Protein AF-A0A846ND36-F1 (afdb_monomer)

Mean predicted aligned error: 6.94 Å

Radius of gyration: 12.6 Å; Cα contacts (8 Å, |Δi|>4): 40; chains: 1; bounding box: 26×29×30 Å

Nearest PDB structures (foldseek):
  8wda-assembly1_D  TM=8.484E-01  e=4.367E-02  Mycobacterium tuberculosis H37Rv
  9cop-assembly1_z  TM=3.853E-01  e=9.530E+00  Saccharomyces cerevisiae

Solvent-accessible surface area (backbone atoms only — not comparable to full-atom values): 4944 Å² total; per-residue (Å²): 132,77,96,61,58,69,70,60,38,52,54,51,49,32,53,37,33,47,72,55,64,47,93,52,33,86,59,47,83,79,53,56,77,90,79,46,54,73,58,53,52,50,31,49,53,50,29,59,54,52,71,64,65,59,95,73,85,89,72,85,77,50,70,87,66,51,75,88,64,74,92,79,69,80,72,134

Sequence (76 aa):
HQSLAGSEAEEKTVEMLKLVHLSDPEKTPDKYPFELSGGMQQRIMIAMALSCRPEVLIADEPTTALDVTIQAQILE

Structure (mmCIF, N/CA/C/O backbone):
data_AF-A0A846ND36-F1
#
_entry.id   AF-A0A846ND36-F1
#
loop_
_atom_site.group_PDB
_atom_site.id
_atom_site.type_symbol
_atom_site.label_atom_id
_atom_site.label_alt_id
_atom_site.label_comp_id
_atom_site.label_asym_id
_atom_site.label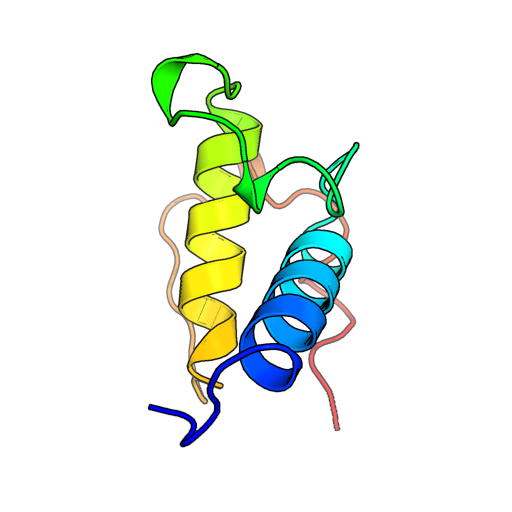_entity_id
_atom_site.label_seq_id
_atom_site.pdbx_PDB_ins_code
_atom_site.Cartn_x
_atom_site.Cartn_y
_atom_site.Cartn_z
_atom_site.occupancy
_atom_site.B_iso_or_equiv
_atom_site.auth_seq_id
_atom_site.auth_comp_id
_atom_si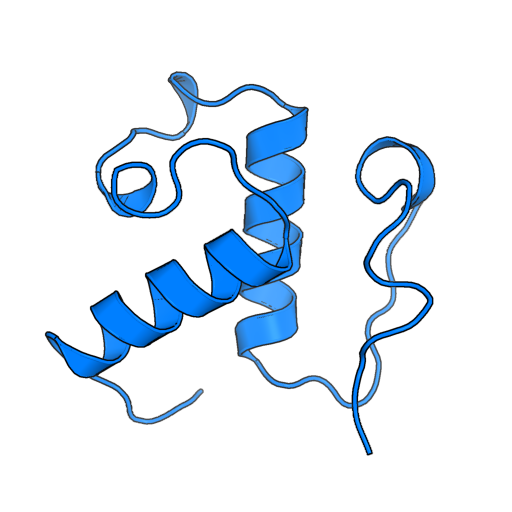te.auth_asym_id
_atom_site.auth_atom_id
_atom_site.pdbx_PDB_model_num
ATOM 1 N N . HIS A 1 1 ? 4.430 4.831 -14.313 1.00 60.34 1 HIS A N 1
ATOM 2 C CA . HIS A 1 1 ? 3.397 5.810 -13.916 1.00 60.34 1 HIS A CA 1
ATOM 3 C C . HIS A 1 1 ? 2.118 5.464 -14.664 1.00 60.34 1 HIS A C 1
ATOM 5 O O . HIS A 1 1 ? 2.188 5.323 -15.879 1.00 60.34 1 HIS A O 1
ATOM 11 N N . GLN A 1 2 ? 1.000 5.249 -13.966 1.00 71.06 2 GLN A N 1
ATOM 12 C CA . GLN A 1 2 ? -0.305 5.024 -14.604 1.00 71.06 2 GLN A CA 1
ATOM 13 C C . GLN A 1 2 ? -0.913 6.405 -14.889 1.00 71.06 2 GLN A C 1
ATOM 15 O O . GLN A 1 2 ? -0.838 7.277 -14.027 1.00 71.06 2 GLN A O 1
ATOM 20 N N . SER A 1 3 ? -1.423 6.664 -16.092 1.00 81.69 3 SER A N 1
ATOM 21 C CA . SER A 1 3 ? -1.953 7.982 -16.498 1.00 81.69 3 SER A CA 1
ATOM 22 C C . SER A 1 3 ? -3.336 8.277 -15.892 1.00 81.69 3 SER A C 1
ATOM 24 O O . SER A 1 3 ? -4.248 8.668 -16.610 1.00 81.69 3 SER A O 1
ATOM 26 N N . LEU A 1 4 ? -3.492 8.043 -14.587 1.00 87.50 4 LEU A N 1
ATOM 27 C CA . LEU A 1 4 ? -4.727 8.239 -13.828 1.00 87.50 4 LEU A CA 1
ATOM 28 C C . LEU A 1 4 ? -4.746 9.653 -13.237 1.00 87.50 4 LEU A C 1
ATOM 30 O O . LEU A 1 4 ? -3.702 10.168 -12.828 1.00 87.50 4 LEU A O 1
ATOM 34 N N . ALA A 1 5 ? -5.924 10.271 -13.163 1.00 88.88 5 ALA A N 1
ATOM 35 C CA . ALA A 1 5 ? -6.102 11.593 -12.565 1.00 88.88 5 ALA A CA 1
ATOM 36 C C . ALA A 1 5 ? -7.487 11.744 -11.919 1.00 88.88 5 ALA A C 1
ATOM 38 O O . ALA A 1 5 ? -8.437 11.056 -12.289 1.00 88.88 5 ALA A O 1
ATOM 39 N N . GLY A 1 6 ? -7.601 12.679 -10.972 1.00 91.00 6 GLY A N 1
ATOM 40 C CA . GLY A 1 6 ? -8.863 12.990 -10.296 1.00 91.00 6 GLY A CA 1
ATOM 41 C C . GLY A 1 6 ? -9.474 11.770 -9.603 1.00 91.00 6 GLY A C 1
ATOM 42 O O . GLY A 1 6 ? -8.759 10.997 -8.966 1.00 91.00 6 GLY A O 1
ATOM 43 N N . SER A 1 7 ? -10.783 11.578 -9.776 1.00 92.12 7 SER A N 1
ATOM 44 C CA . SER A 1 7 ? -11.544 10.506 -9.120 1.00 92.12 7 SER A CA 1
ATOM 45 C C . SER A 1 7 ? -11.014 9.103 -9.427 1.00 92.12 7 SER A C 1
ATOM 47 O O . SER A 1 7 ? -11.035 8.238 -8.562 1.00 92.12 7 SER A O 1
ATOM 49 N N . GLU A 1 8 ? -10.475 8.871 -10.627 1.00 91.44 8 GLU A N 1
ATOM 50 C CA . GLU A 1 8 ? -9.915 7.566 -11.001 1.00 91.44 8 GLU A CA 1
ATOM 51 C C . GLU A 1 8 ? -8.654 7.235 -10.182 1.00 91.44 8 GLU A C 1
ATOM 53 O O . GLU A 1 8 ? -8.442 6.096 -9.762 1.00 91.44 8 GLU A O 1
ATOM 58 N N . ALA A 1 9 ? -7.822 8.244 -9.901 1.00 91.38 9 ALA A N 1
ATOM 59 C CA . ALA A 1 9 ? -6.650 8.081 -9.045 1.00 91.38 9 ALA A CA 1
ATOM 60 C C . ALA A 1 9 ? -7.046 7.864 -7.574 1.00 91.38 9 ALA A C 1
ATOM 62 O O . ALA A 1 9 ? -6.410 7.069 -6.877 1.00 91.38 9 ALA A O 1
ATOM 63 N N . GLU A 1 10 ? -8.103 8.530 -7.108 1.00 92.50 10 GLU A N 1
ATOM 64 C CA . GLU A 1 10 ? -8.654 8.352 -5.759 1.00 92.50 10 GLU A CA 1
ATOM 65 C C . GLU A 1 10 ? -9.217 6.936 -5.568 1.00 92.50 10 GLU A C 1
ATOM 67 O O . GLU A 1 10 ? -8.838 6.242 -4.622 1.00 92.50 10 GLU A O 1
ATOM 72 N N . GLU A 1 11 ? -10.039 6.461 -6.506 1.00 93.12 11 GLU A N 1
ATOM 73 C CA . GLU A 1 11 ? -10.591 5.102 -6.498 1.00 93.12 11 GLU A CA 1
ATOM 74 C C . GLU A 1 11 ? -9.480 4.049 -6.483 1.00 93.12 11 GLU A C 1
ATOM 76 O O . GLU A 1 11 ? -9.493 3.134 -5.650 1.00 93.12 11 GLU A O 1
ATOM 81 N N . LYS A 1 12 ? -8.465 4.216 -7.342 1.00 91.62 12 LYS A N 1
ATOM 82 C CA . LYS A 1 12 ? -7.322 3.301 -7.381 1.00 91.62 12 LYS A CA 1
ATOM 83 C C . LYS A 1 12 ? -6.526 3.332 -6.082 1.00 91.62 12 LYS A C 1
ATOM 85 O O . LYS A 1 12 ? -6.083 2.286 -5.615 1.00 91.62 12 LYS A O 1
ATOM 90 N N . THR A 1 13 ? -6.365 4.502 -5.470 1.00 92.88 13 THR A N 1
ATOM 91 C CA . THR A 1 13 ? -5.683 4.627 -4.177 1.00 92.88 13 THR A CA 1
ATOM 92 C C . THR A 1 13 ? -6.406 3.813 -3.107 1.00 92.88 13 THR A C 1
ATOM 94 O O . THR A 1 13 ? -5.777 3.004 -2.426 1.00 92.88 13 THR A O 1
ATOM 97 N N . VAL A 1 14 ? -7.729 3.950 -3.000 1.00 93.81 14 VAL A N 1
ATOM 98 C CA . VAL A 1 14 ? -8.537 3.186 -2.037 1.00 93.81 14 VAL A CA 1
ATOM 99 C C . VAL A 1 14 ? -8.452 1.679 -2.301 1.00 93.81 14 VAL A C 1
ATOM 101 O O . VAL A 1 14 ? -8.310 0.904 -1.355 1.00 93.81 14 VAL A O 1
ATOM 104 N N . GLU A 1 15 ? -8.485 1.243 -3.564 1.00 91.50 15 GLU A N 1
ATOM 105 C CA . GLU A 1 15 ? -8.304 -0.167 -3.943 1.00 91.50 15 GLU A CA 1
ATOM 106 C C . GLU A 1 15 ? -6.948 -0.716 -3.467 1.00 91.50 15 GLU A C 1
ATOM 108 O O . GLU A 1 15 ? -6.878 -1.785 -2.858 1.00 91.50 15 GLU A O 1
ATOM 113 N N . MET A 1 16 ? -5.869 0.041 -3.672 1.00 89.75 16 MET A N 1
ATOM 114 C CA . MET A 1 16 ? -4.523 -0.363 -3.261 1.00 89.75 16 MET A CA 1
ATOM 115 C C . MET A 1 16 ? -4.373 -0.409 -1.736 1.00 89.75 16 MET A C 1
ATOM 117 O O . MET A 1 16 ? -3.725 -1.312 -1.209 1.00 89.75 16 MET A O 1
ATOM 121 N N . LEU A 1 17 ? -5.009 0.514 -1.008 1.00 91.50 17 LEU A N 1
ATOM 122 C CA . LEU A 1 17 ? -5.037 0.497 0.458 1.00 91.50 17 LEU A CA 1
ATOM 123 C C . LEU A 1 17 ? -5.858 -0.678 1.017 1.00 91.50 17 LEU A C 1
ATOM 125 O O . LEU A 1 17 ? -5.497 -1.242 2.053 1.00 91.50 17 LEU A O 1
ATOM 129 N N . LYS A 1 18 ? -6.923 -1.094 0.318 1.00 89.31 18 LYS A N 1
ATOM 130 C CA . LYS A 1 18 ? -7.676 -2.321 0.633 1.00 89.31 18 LYS A CA 1
ATOM 131 C C . LYS A 1 18 ? -6.827 -3.569 0.430 1.00 89.31 18 LYS A C 1
ATOM 133 O O . LYS A 1 18 ? -6.834 -4.443 1.292 1.00 89.31 18 LYS A O 1
ATOM 138 N N . LEU A 1 19 ? -6.052 -3.627 -0.655 1.00 85.81 19 LEU A N 1
ATOM 139 C CA . LEU A 1 19 ? -5.165 -4.754 -0.954 1.00 85.81 19 LEU A CA 1
ATOM 140 C C . LEU A 1 19 ? -4.168 -5.019 0.186 1.00 85.81 19 LEU A C 1
ATOM 142 O O . LEU A 1 19 ? -3.936 -6.164 0.572 1.00 85.81 19 LEU A O 1
ATOM 146 N N . VAL A 1 20 ? -3.637 -3.962 0.801 1.00 84.81 20 VAL A N 1
ATOM 147 C CA . VAL A 1 20 ? -2.723 -4.065 1.955 1.00 84.81 20 VAL A CA 1
ATOM 148 C C . VAL A 1 20 ? -3.439 -4.109 3.317 1.00 84.81 20 VAL A C 1
ATOM 150 O O . VAL A 1 20 ? -2.799 -3.993 4.367 1.00 84.81 20 VAL A O 1
ATOM 153 N N . HIS A 1 21 ? -4.761 -4.310 3.318 1.00 84.56 21 HIS A N 1
ATOM 154 C CA . HIS A 1 21 ? -5.589 -4.509 4.509 1.00 84.56 21 HIS A CA 1
ATOM 155 C C . HIS A 1 21 ? -5.463 -3.371 5.532 1.00 84.56 21 HIS A C 1
ATOM 157 O O . HIS A 1 21 ? -5.310 -3.614 6.732 1.00 84.56 21 HIS A O 1
ATOM 163 N N . LEU A 1 22 ? -5.485 -2.115 5.073 1.00 87.25 22 LEU A N 1
ATOM 164 C CA . LEU A 1 22 ? -5.658 -0.993 5.993 1.00 87.25 22 LEU A CA 1
ATOM 165 C C . LEU A 1 22 ? -7.077 -0.986 6.572 1.00 87.25 22 LEU A C 1
ATOM 167 O O . LEU A 1 22 ? -8.036 -1.297 5.875 1.00 87.25 22 LEU A O 1
ATOM 171 N N . SER A 1 23 ? -7.201 -0.594 7.841 1.00 84.44 23 SER A N 1
ATOM 172 C CA . SER A 1 23 ? -8.468 -0.621 8.583 1.00 84.44 23 SER A CA 1
ATOM 173 C C . SER A 1 23 ? -9.515 0.368 8.056 1.00 84.44 23 SER A C 1
ATOM 175 O O . SER A 1 23 ? -10.694 0.042 8.045 1.00 84.44 23 SER A O 1
ATOM 177 N N . ASP A 1 24 ? -9.083 1.556 7.611 1.00 90.06 24 ASP A N 1
ATOM 178 C CA . ASP A 1 24 ? -9.951 2.632 7.099 1.00 90.06 24 ASP A CA 1
ATOM 179 C C . ASP A 1 24 ? -9.418 3.176 5.755 1.00 90.06 24 ASP A C 1
ATOM 181 O O . ASP A 1 24 ? -8.929 4.313 5.690 1.00 90.06 24 ASP A O 1
ATOM 185 N N . PRO A 1 25 ? -9.424 2.381 4.676 1.00 91.69 25 PRO A N 1
ATOM 186 C CA . PRO A 1 25 ? -8.778 2.747 3.419 1.00 91.69 25 PRO A CA 1
ATOM 187 C C . PRO A 1 25 ? -9.438 3.956 2.741 1.00 91.69 25 PRO A C 1
ATOM 189 O O . PRO A 1 25 ? -8.747 4.702 2.063 1.00 91.69 25 PRO A O 1
ATOM 192 N N . GLU A 1 26 ? -10.729 4.211 2.974 1.00 94.50 26 GLU A N 1
ATOM 193 C CA . GLU A 1 26 ? -11.446 5.378 2.441 1.00 94.50 26 GLU A CA 1
ATOM 194 C C . GLU A 1 26 ? -11.042 6.693 3.117 1.00 94.50 26 GLU A C 1
ATOM 196 O O . GLU A 1 26 ? -11.099 7.740 2.490 1.00 94.50 26 GLU A O 1
ATOM 201 N N . LYS A 1 27 ? -10.645 6.650 4.395 1.00 93.94 27 LYS A N 1
ATOM 202 C CA . LYS A 1 27 ? -10.301 7.848 5.188 1.00 93.94 27 LYS A CA 1
ATOM 203 C C . LYS A 1 27 ? -8.802 8.059 5.335 1.00 93.94 27 LYS A C 1
ATOM 205 O O . LYS A 1 27 ? -8.363 9.098 5.806 1.00 93.94 27 LYS A O 1
ATOM 210 N N . THR A 1 28 ? -8.007 7.036 5.036 1.00 93.56 28 THR A N 1
ATOM 211 C CA . THR A 1 28 ? -6.550 7.099 5.168 1.00 93.56 28 THR A CA 1
ATOM 212 C C . THR A 1 28 ? -5.902 8.142 4.252 1.00 93.56 28 THR A C 1
ATOM 214 O O . THR A 1 28 ? -4.977 8.790 4.736 1.00 93.56 28 THR A O 1
ATOM 217 N N . PRO A 1 29 ? -6.348 8.356 2.996 1.00 92.38 29 PRO A N 1
ATOM 218 C CA . PRO A 1 29 ? -5.778 9.393 2.133 1.00 92.38 29 PRO A CA 1
ATOM 219 C C . PRO A 1 29 ? -5.830 10.802 2.739 1.00 92.38 29 PRO A C 1
ATOM 221 O O . PRO A 1 29 ? -4.957 11.615 2.450 1.00 92.38 29 PRO A O 1
ATOM 224 N N . ASP A 1 30 ? -6.799 11.059 3.621 1.00 93.88 30 ASP A N 1
ATOM 225 C CA . ASP A 1 30 ? -6.976 12.349 4.295 1.00 93.88 30 ASP A CA 1
ATOM 226 C C . ASP A 1 30 ? -6.135 12.495 5.578 1.00 93.88 30 ASP A C 1
ATOM 228 O O . ASP A 1 30 ? -6.108 13.571 6.178 1.00 93.88 30 ASP A O 1
ATOM 232 N N . LYS A 1 31 ? -5.466 11.426 6.036 1.00 93.50 31 LYS A N 1
ATOM 233 C CA . LYS A 1 31 ? -4.669 11.425 7.273 1.00 93.50 31 LYS A CA 1
ATOM 234 C C . LYS A 1 31 ? -3.246 11.906 7.015 1.00 93.50 31 LYS A C 1
ATOM 236 O O . LYS A 1 31 ? -2.603 11.529 6.035 1.00 93.50 31 LYS A O 1
ATOM 241 N N . TYR A 1 32 ? -2.696 12.653 7.963 1.00 94.38 32 TYR A N 1
ATOM 242 C CA . TYR A 1 32 ? -1.283 12.997 7.958 1.00 94.38 32 TYR A CA 1
ATOM 243 C C . TYR A 1 32 ? -0.410 11.804 8.373 1.00 94.38 32 TYR A C 1
ATOM 245 O O . TYR A 1 32 ? -0.828 10.977 9.187 1.00 94.38 32 TYR A O 1
ATOM 253 N N . PRO A 1 33 ? 0.858 11.736 7.914 1.00 90.00 33 PRO A N 1
ATOM 254 C CA . PRO A 1 33 ? 1.761 10.640 8.260 1.00 90.00 33 PRO A CA 1
ATOM 255 C C . PRO A 1 33 ? 1.896 10.381 9.766 1.00 90.00 33 PRO A C 1
ATOM 257 O O . PRO A 1 33 ? 1.936 9.227 10.181 1.00 90.00 33 PRO A O 1
ATOM 260 N N . PHE A 1 34 ? 1.927 11.426 10.598 1.00 93.06 34 PHE A N 1
ATOM 261 C CA . PHE A 1 34 ? 2.071 11.304 12.056 1.00 93.06 34 PHE A CA 1
ATOM 262 C C . PHE A 1 34 ? 0.824 10.757 12.773 1.00 93.06 34 PHE A C 1
ATOM 264 O O . PHE A 1 34 ? 0.900 10.429 13.953 1.00 93.06 34 PHE A O 1
ATOM 271 N N . GLU A 1 35 ? -0.314 10.645 12.084 1.00 94.00 35 GLU A N 1
ATOM 272 C CA . GLU A 1 35 ? -1.556 10.063 12.615 1.00 94.00 35 GLU A CA 1
ATOM 273 C C . GLU A 1 35 ? -1.645 8.549 12.367 1.00 94.00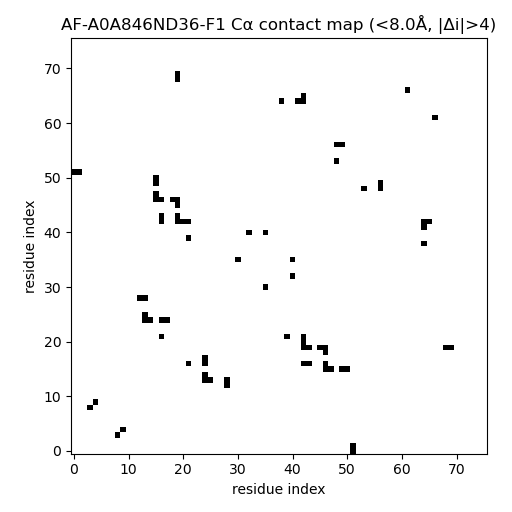 35 GLU A C 1
ATOM 275 O O . GLU A 1 35 ? -2.594 7.888 12.790 1.00 94.00 35 GLU A O 1
ATOM 280 N N . LEU A 1 36 ? -0.664 7.988 11.657 1.00 91.25 36 LEU A N 1
ATOM 281 C CA . LEU A 1 36 ? -0.627 6.593 11.245 1.00 91.25 36 LEU A CA 1
ATOM 282 C C . LEU A 1 36 ? 0.322 5.806 12.146 1.00 91.25 36 LEU A C 1
ATOM 284 O O . LEU A 1 36 ? 1.420 6.260 12.469 1.00 91.25 36 LEU A O 1
ATOM 288 N N . SER A 1 37 ? -0.071 4.586 12.518 1.00 90.38 37 SER A N 1
ATOM 289 C CA . SER A 1 37 ? 0.852 3.681 13.204 1.00 90.38 37 SER A CA 1
ATOM 290 C C . SER A 1 37 ? 2.010 3.292 12.277 1.00 90.38 37 SER A C 1
ATOM 292 O O . SER A 1 37 ? 1.858 3.283 11.053 1.00 90.38 37 SER A O 1
ATOM 294 N N . GLY A 1 38 ? 3.158 2.905 12.841 1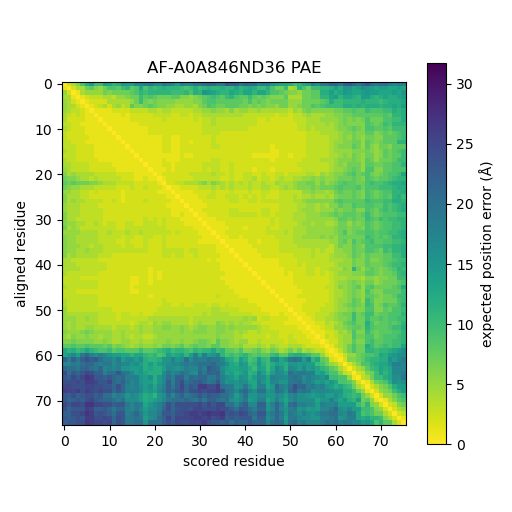.00 88.06 38 GLY A N 1
ATOM 295 C CA . GLY A 1 38 ? 4.304 2.456 12.037 1.00 88.06 38 GLY A CA 1
ATOM 296 C C . GLY A 1 38 ? 3.947 1.311 11.077 1.00 88.06 38 GLY A C 1
ATOM 297 O O . GLY A 1 38 ? 4.334 1.337 9.913 1.00 88.06 38 GLY A O 1
ATOM 298 N N . GLY A 1 39 ? 3.107 0.365 11.518 1.00 85.50 39 GLY A N 1
ATOM 299 C CA . GLY A 1 39 ? 2.607 -0.715 10.660 1.00 85.50 39 GLY A CA 1
ATOM 300 C C . GLY A 1 39 ? 1.689 -0.229 9.530 1.00 85.50 39 GLY A C 1
ATOM 301 O O . GLY A 1 39 ? 1.758 -0.746 8.417 1.00 85.50 39 GLY A O 1
ATOM 302 N N . MET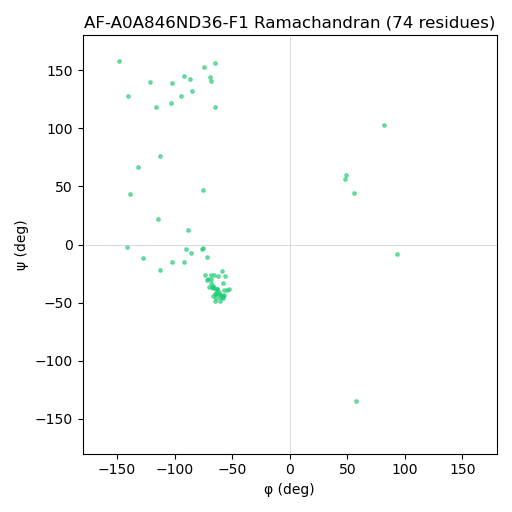 A 1 40 ? 0.865 0.801 9.766 1.00 88.62 40 MET A N 1
ATOM 303 C CA . MET A 1 40 ? 0.059 1.425 8.707 1.00 88.62 40 MET A CA 1
ATOM 304 C C . MET A 1 40 ? 0.942 2.144 7.684 1.00 88.62 40 MET A C 1
ATOM 306 O O . MET A 1 40 ? 0.731 1.977 6.486 1.00 88.62 40 MET A O 1
ATOM 310 N N . GLN A 1 41 ? 1.951 2.896 8.134 1.00 89.44 41 GLN A N 1
ATOM 311 C CA . GLN A 1 41 ? 2.902 3.567 7.242 1.00 89.44 41 GLN A CA 1
ATOM 312 C C . GLN A 1 41 ? 3.659 2.565 6.363 1.00 89.44 41 GLN A C 1
ATOM 314 O O . GLN A 1 41 ? 3.778 2.770 5.156 1.00 89.44 41 GLN A O 1
ATOM 319 N N . GLN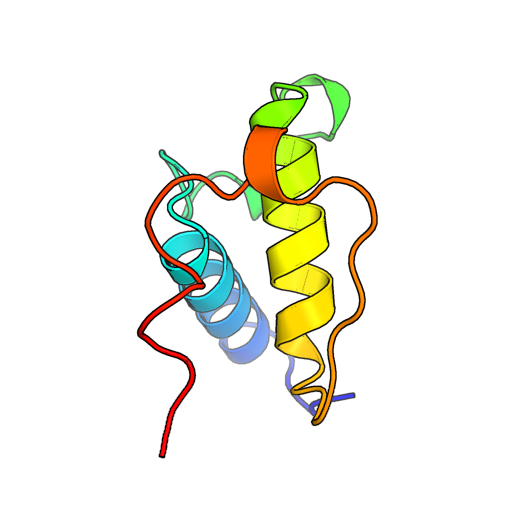 A 1 42 ? 4.112 1.449 6.940 1.00 86.06 42 GLN A N 1
ATOM 320 C CA . GLN A 1 42 ? 4.760 0.374 6.186 1.00 86.06 42 GLN A CA 1
ATOM 321 C C . GLN A 1 42 ? 3.824 -0.226 5.129 1.00 86.06 42 GLN A C 1
ATOM 323 O O . GLN A 1 42 ? 4.217 -0.387 3.975 1.00 86.06 42 GLN A O 1
ATOM 328 N N . ARG A 1 43 ? 2.562 -0.501 5.477 1.00 86.81 43 ARG A N 1
ATOM 329 C CA . ARG A 1 43 ? 1.566 -1.019 4.522 1.00 86.81 43 ARG A CA 1
ATOM 330 C C . ARG A 1 43 ? 1.263 -0.033 3.397 1.00 86.81 43 ARG A C 1
ATOM 332 O O . ARG A 1 43 ? 1.151 -0.451 2.250 1.00 86.81 43 ARG A O 1
ATOM 339 N N . ILE A 1 44 ? 1.197 1.264 3.691 1.00 90.44 44 ILE A N 1
ATOM 340 C CA . ILE A 1 44 ? 1.049 2.304 2.662 1.00 90.44 44 ILE A CA 1
ATOM 341 C C . ILE A 1 44 ? 2.275 2.328 1.741 1.00 90.44 44 ILE A C 1
ATOM 343 O O . ILE A 1 44 ? 2.111 2.392 0.527 1.00 90.44 44 ILE A O 1
ATOM 347 N N . MET A 1 45 ? 3.493 2.203 2.279 1.00 89.00 45 MET A N 1
ATOM 348 C CA . MET A 1 45 ? 4.713 2.077 1.467 1.00 89.00 45 MET A CA 1
ATOM 349 C C . MET A 1 45 ? 4.651 0.882 0.509 1.00 89.00 45 MET A C 1
ATOM 351 O O . MET A 1 45 ? 4.977 1.022 -0.670 1.00 89.00 45 MET A O 1
ATOM 355 N N . ILE A 1 46 ? 4.173 -0.269 0.983 1.00 86.19 46 ILE A N 1
ATOM 356 C CA . ILE A 1 46 ? 3.966 -1.456 0.146 1.00 86.19 46 ILE A CA 1
ATOM 357 C C . ILE A 1 46 ? 2.905 -1.187 -0.929 1.00 86.19 46 ILE A C 1
ATOM 359 O O . ILE A 1 46 ? 3.145 -1.473 -2.099 1.00 86.19 46 ILE A O 1
ATOM 363 N N . ALA A 1 47 ? 1.765 -0.587 -0.571 1.00 88.25 47 ALA A N 1
ATOM 364 C CA . ALA A 1 47 ? 0.717 -0.231 -1.527 1.00 88.25 47 ALA A CA 1
ATOM 365 C C . ALA A 1 47 ? 1.247 0.706 -2.620 1.00 88.25 47 ALA A C 1
ATOM 367 O O . ALA A 1 47 ? 1.007 0.467 -3.798 1.00 88.25 47 ALA A O 1
ATOM 368 N N . MET A 1 48 ? 2.029 1.726 -2.254 1.00 88.88 48 MET A N 1
ATOM 369 C CA . MET A 1 48 ? 2.665 2.637 -3.209 1.00 88.88 48 MET A CA 1
ATOM 370 C C . MET A 1 48 ? 3.630 1.906 -4.148 1.00 88.88 48 MET A C 1
ATOM 372 O O . MET A 1 48 ? 3.610 2.154 -5.353 1.00 88.88 48 MET A O 1
ATOM 376 N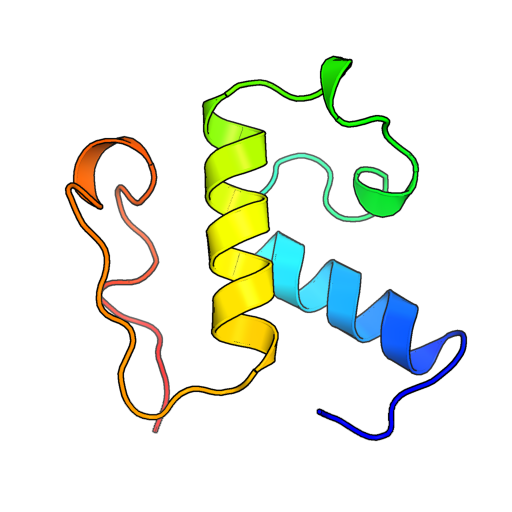 N . ALA A 1 49 ? 4.436 0.977 -3.627 1.00 87.00 49 ALA A N 1
ATOM 377 C CA . ALA A 1 49 ? 5.334 0.169 -4.447 1.00 87.00 49 ALA A CA 1
ATOM 378 C C . ALA A 1 49 ? 4.561 -0.733 -5.429 1.00 87.00 49 ALA A C 1
ATOM 380 O O . ALA A 1 49 ? 4.909 -0.806 -6.607 1.00 87.00 49 ALA A O 1
ATOM 381 N N . LEU A 1 50 ? 3.473 -1.364 -4.977 1.00 85.44 50 LEU A N 1
ATOM 382 C CA . LEU A 1 50 ? 2.622 -2.227 -5.804 1.00 85.44 50 LEU A CA 1
ATOM 383 C C . LEU A 1 50 ? 1.801 -1.449 -6.839 1.00 85.44 50 LEU A C 1
ATOM 385 O O . LEU A 1 50 ? 1.549 -1.963 -7.928 1.00 85.44 50 LEU A O 1
ATOM 389 N N . SER A 1 51 ? 1.432 -0.196 -6.556 1.00 86.69 51 SER A N 1
ATOM 390 C CA . SER A 1 51 ? 0.723 0.683 -7.500 1.00 86.69 51 SER A CA 1
ATOM 391 C C . SER A 1 51 ? 1.513 0.908 -8.790 1.00 86.69 51 SER A C 1
ATOM 393 O O . SER A 1 51 ? 0.937 1.200 -9.839 1.00 86.69 51 SER A O 1
ATOM 395 N N . CYS A 1 52 ? 2.833 0.733 -8.757 1.00 86.12 52 CYS A N 1
ATOM 396 C CA . CYS A 1 52 ? 3.678 0.795 -9.944 1.00 86.12 52 CYS A CA 1
ATOM 397 C C . CYS A 1 52 ? 3.58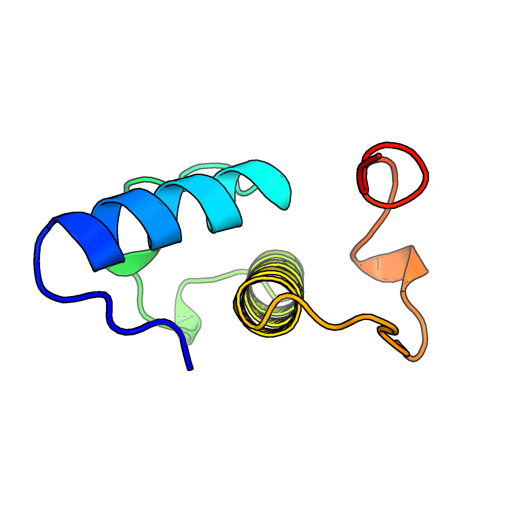8 -0.454 -10.836 1.00 86.12 52 CYS A C 1
ATOM 399 O O . CYS A 1 52 ? 4.188 -0.439 -11.907 1.00 86.12 52 CYS A O 1
ATOM 401 N N . ARG A 1 53 ? 2.842 -1.493 -10.429 1.00 83.88 53 ARG A N 1
ATOM 402 C CA . ARG A 1 53 ? 2.781 -2.813 -11.081 1.00 83.88 53 ARG A CA 1
ATOM 403 C C . ARG A 1 53 ? 4.180 -3.374 -11.391 1.00 83.88 53 ARG A C 1
ATOM 405 O O . ARG A 1 53 ? 4.485 -3.630 -12.554 1.00 83.88 53 ARG A O 1
ATOM 412 N N . PRO A 1 54 ? 5.060 -3.502 -10.380 1.00 83.38 54 PRO A N 1
ATOM 413 C CA . PRO A 1 54 ? 6.395 -4.034 -10.603 1.00 83.38 54 PRO A CA 1
ATOM 414 C C . PRO A 1 54 ? 6.324 -5.523 -10.960 1.00 83.38 54 PRO A C 1
ATOM 416 O O . PRO A 1 54 ? 5.566 -6.269 -10.348 1.00 83.38 54 PRO A O 1
ATOM 419 N N . GLU A 1 55 ? 7.156 -5.967 -11.901 1.00 82.50 55 GLU A N 1
ATOM 420 C CA . GLU A 1 55 ? 7.329 -7.402 -12.187 1.00 82.50 55 GLU A CA 1
ATOM 421 C C . GLU A 1 55 ? 8.022 -8.129 -11.023 1.00 82.50 55 GLU A C 1
ATOM 423 O O . GLU A 1 55 ? 7.785 -9.309 -10.783 1.00 82.50 55 GLU A O 1
ATOM 428 N N . VAL A 1 56 ? 8.875 -7.415 -10.279 1.00 80.75 56 VAL A N 1
ATOM 429 C CA . VAL A 1 56 ? 9.606 -7.928 -9.117 1.00 80.75 56 VAL A CA 1
ATOM 430 C C . VAL A 1 56 ? 9.637 -6.858 -8.029 1.00 80.75 56 VAL A C 1
ATOM 432 O O . VAL A 1 56 ? 10.052 -5.725 -8.276 1.00 80.75 56 VAL A O 1
ATOM 435 N N . LEU A 1 57 ? 9.235 -7.226 -6.810 1.00 81.00 57 LEU A N 1
ATOM 436 C CA . LEU A 1 57 ? 9.335 -6.388 -5.615 1.00 81.00 57 LEU A CA 1
ATOM 437 C C . LEU A 1 57 ? 10.288 -7.047 -4.613 1.00 81.00 57 LEU A C 1
ATOM 439 O O . LEU A 1 57 ? 10.025 -8.150 -4.141 1.00 81.00 57 LEU A O 1
ATOM 443 N N . ILE A 1 58 ? 11.383 -6.364 -4.279 1.00 79.94 58 ILE A N 1
ATOM 444 C CA . ILE A 1 58 ? 12.332 -6.802 -3.249 1.00 79.94 58 ILE A CA 1
ATOM 445 C C . ILE A 1 58 ? 12.072 -5.970 -1.996 1.00 79.94 58 ILE A C 1
ATOM 447 O O . ILE A 1 58 ? 12.142 -4.743 -2.043 1.00 79.94 58 ILE A O 1
ATOM 451 N N . ALA A 1 59 ? 11.771 -6.640 -0.889 1.00 77.69 59 ALA A N 1
ATOM 452 C CA . ALA A 1 59 ? 11.588 -6.023 0.417 1.00 77.69 59 ALA A CA 1
ATOM 453 C C . ALA A 1 59 ? 12.578 -6.632 1.414 1.00 77.69 59 ALA A C 1
ATOM 455 O O . ALA A 1 59 ? 12.804 -7.843 1.391 1.00 77.69 59 ALA A O 1
ATOM 456 N N . ASP A 1 60 ? 13.147 -5.791 2.275 1.00 72.38 60 ASP A N 1
ATOM 457 C CA . ASP A 1 60 ? 13.995 -6.216 3.388 1.00 72.38 60 ASP A CA 1
ATOM 458 C C . ASP A 1 60 ? 13.131 -6.341 4.653 1.00 72.38 60 ASP A C 1
ATOM 460 O O . ASP A 1 60 ? 12.349 -5.441 4.957 1.00 72.38 60 ASP A O 1
ATOM 464 N N . GLU A 1 61 ? 13.208 -7.488 5.327 1.00 67.06 61 GLU A N 1
ATOM 465 C CA . GLU A 1 61 ? 12.361 -7.877 6.472 1.00 67.06 61 GLU A CA 1
ATOM 466 C C . GLU A 1 61 ? 10.827 -7.703 6.287 1.00 67.06 61 GLU A C 1
ATOM 468 O O . GLU A 1 61 ? 10.164 -7.012 7.068 1.00 67.06 61 GLU A O 1
ATOM 473 N N . PRO A 1 62 ? 10.188 -8.366 5.298 1.00 59.69 62 PRO A N 1
ATOM 474 C CA . PRO A 1 62 ? 8.759 -8.175 5.038 1.00 59.69 62 PRO A CA 1
ATOM 475 C C . PRO A 1 62 ? 7.846 -8.732 6.145 1.00 59.69 62 PRO A C 1
ATOM 477 O O . PRO A 1 62 ? 6.732 -8.250 6.331 1.00 59.69 62 PRO A O 1
ATOM 480 N N . THR A 1 63 ? 8.286 -9.735 6.904 1.00 54.84 63 THR A N 1
ATOM 481 C CA . THR A 1 63 ? 7.439 -10.498 7.840 1.00 54.84 63 THR A CA 1
ATOM 482 C C . THR A 1 63 ? 6.836 -9.664 8.972 1.00 54.84 63 THR A C 1
ATOM 484 O O . THR A 1 63 ? 5.751 -9.983 9.442 1.00 54.84 63 THR A O 1
ATOM 487 N N . THR A 1 64 ? 7.471 -8.562 9.377 1.00 57.69 64 THR A N 1
ATOM 488 C CA . THR A 1 64 ? 6.988 -7.713 10.482 1.00 57.69 64 THR A CA 1
ATOM 489 C C . THR A 1 64 ? 5.760 -6.868 10.100 1.00 57.69 64 THR A C 1
ATOM 491 O O . THR A 1 64 ? 4.956 -6.516 10.963 1.00 57.69 64 THR A O 1
ATOM 494 N N . ALA A 1 65 ? 5.580 -6.557 8.810 1.00 53.81 65 ALA A N 1
ATOM 495 C CA . ALA A 1 65 ? 4.499 -5.697 8.303 1.00 53.81 65 ALA A CA 1
ATOM 496 C C . ALA A 1 65 ? 3.469 -6.439 7.430 1.00 53.81 65 ALA A C 1
ATOM 498 O O . ALA A 1 65 ? 2.339 -5.969 7.256 1.00 53.81 65 ALA A O 1
ATOM 499 N N . LEU A 1 66 ? 3.888 -7.575 6.869 1.00 51.44 66 LEU A N 1
ATOM 500 C CA . LEU A 1 66 ? 3.279 -8.268 5.734 1.00 51.44 66 LEU A CA 1
ATOM 501 C C . LEU A 1 66 ? 2.709 -9.637 6.119 1.00 51.44 66 LEU A C 1
ATOM 503 O O . LEU A 1 66 ? 2.585 -10.506 5.255 1.00 51.44 66 LEU A O 1
ATOM 507 N N . ASP A 1 67 ? 2.416 -9.869 7.399 1.00 56.78 67 ASP A N 1
ATOM 508 C CA . ASP A 1 67 ? 1.888 -11.165 7.802 1.00 56.78 67 ASP A CA 1
ATOM 509 C C . ASP A 1 67 ? 0.498 -11.375 7.163 1.00 56.78 67 ASP A C 1
ATOM 511 O O . ASP A 1 67 ? -0.458 -10.630 7.404 1.00 56.78 67 ASP A O 1
ATOM 515 N N . VAL A 1 68 ? 0.440 -12.427 6.342 1.00 49.59 68 VAL A N 1
ATOM 516 C CA . VAL A 1 68 ? -0.720 -13.192 5.850 1.00 49.59 68 VAL A CA 1
ATOM 517 C C . VAL A 1 68 ? -1.414 -12.839 4.509 1.00 49.59 68 VAL A C 1
ATOM 519 O O . VAL A 1 68 ? -2.176 -13.685 4.053 1.00 49.59 68 VAL A O 1
ATOM 522 N N . THR A 1 69 ? -1.147 -11.751 3.762 1.00 47.91 69 THR A N 1
ATOM 523 C CA . THR A 1 69 ? -1.936 -11.512 2.502 1.00 47.91 69 THR A CA 1
ATOM 524 C C . THR A 1 69 ? -1.218 -11.259 1.181 1.00 47.91 69 THR A C 1
ATOM 526 O O . THR A 1 69 ? -1.849 -11.380 0.134 1.00 47.91 69 THR A O 1
ATOM 529 N N . ILE A 1 70 ? 0.093 -11.020 1.161 1.00 52.16 70 ILE A N 1
ATOM 530 C CA . ILE A 1 70 ? 0.821 -10.816 -0.113 1.00 52.16 70 ILE A CA 1
ATOM 531 C C . ILE A 1 70 ? 1.395 -12.131 -0.672 1.00 52.16 70 ILE A C 1
ATOM 533 O O . ILE A 1 70 ? 1.720 -12.210 -1.852 1.00 52.16 70 ILE A O 1
ATOM 537 N N . GLN A 1 71 ? 1.462 -13.200 0.129 1.00 47.28 71 GLN A N 1
ATOM 538 C CA . GLN A 1 71 ? 2.038 -14.477 -0.312 1.00 47.28 71 GLN A CA 1
ATOM 539 C C . GLN A 1 71 ? 1.142 -15.309 -1.251 1.00 47.28 71 GLN A C 1
ATOM 541 O O . GLN A 1 71 ? 1.594 -16.352 -1.712 1.00 47.28 71 GLN A O 1
ATOM 546 N N . ALA A 1 72 ? -0.092 -14.888 -1.561 1.00 47.09 72 ALA A N 1
ATOM 547 C CA . ALA A 1 72 ? -1.018 -15.741 -2.321 1.00 47.09 72 ALA A CA 1
ATOM 548 C C . ALA A 1 72 ? -1.908 -15.050 -3.372 1.00 47.09 72 ALA A C 1
ATOM 550 O O . ALA A 1 72 ? -2.661 -15.748 -4.045 1.00 47.09 72 ALA A O 1
ATOM 551 N N . GLN A 1 73 ? -1.866 -13.724 -3.546 1.00 46.25 73 GLN A N 1
ATOM 552 C CA . GLN A 1 73 ? -2.800 -13.036 -4.459 1.00 46.25 73 GLN A CA 1
ATOM 553 C C . GLN A 1 73 ? -2.154 -11.934 -5.307 1.00 46.25 73 GLN A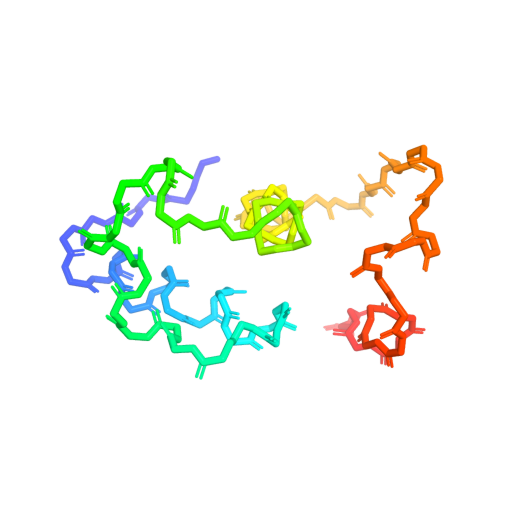 C 1
ATOM 555 O O . GLN A 1 73 ? -2.715 -10.860 -5.497 1.00 46.25 73 GLN A O 1
ATOM 560 N N . ILE A 1 74 ? -0.970 -12.208 -5.847 1.00 47.47 74 ILE A N 1
ATOM 561 C CA . ILE A 1 74 ? -0.473 -11.508 -7.037 1.00 47.47 74 ILE A CA 1
ATOM 562 C C . ILE A 1 74 ? -0.447 -12.580 -8.134 1.00 47.47 74 ILE A C 1
ATOM 564 O O . ILE A 1 74 ? 0.498 -13.354 -8.214 1.00 47.47 74 ILE A O 1
ATOM 568 N N . LEU A 1 75 ? -1.631 -12.910 -8.661 1.00 42.44 75 LEU A N 1
ATOM 569 C CA . LEU A 1 75 ? -2.160 -12.399 -9.936 1.00 42.44 75 LEU A CA 1
ATOM 570 C C . LEU A 1 75 ? -1.566 -13.193 -11.111 1.00 42.44 75 LEU A C 1
ATOM 572 O O . LEU A 1 75 ? -0.412 -12.988 -11.476 1.00 42.44 75 LEU A O 1
ATOM 576 N N . GLU A 1 76 ? -2.373 -14.108 -11.662 1.00 39.72 76 GLU A N 1
ATOM 577 C CA . GLU A 1 76 ? -2.319 -14.436 -13.097 1.00 39.72 76 GLU A CA 1
ATOM 578 C C . GLU A 1 76 ? -2.508 -13.168 -13.946 1.00 39.72 76 GLU A C 1
ATOM 580 O O . GLU A 1 76 ? -3.211 -12.236 -13.476 1.00 39.72 76 GLU A O 1
#

Secondary structure (DSSP, 8-state):
-----THHHHHHHHHHHHHTT-S-TTTGGGS-GGGS-HHHHHHHHHHHHHHT--S----SSGGGT-TTTSSS-S--

Foldseek 3Di:
DPPDDDPRVLVLQLVLLVLLPDPCSNCVVVDDPVVDDPLSVVSSVVSVVCSVVDPDDDDDPCCVNRPDRPPPDPDD

pLDDT: mean 80.0, std 16.08, range [39.72, 94.5]